Protein AF-A0A7V5WMP6-F1 (afdb_monomer_lite)

Radius of gyration: 11.89 Å; chains: 1; bounding box: 31×24×27 Å

pLDDT: mean 90.36, std 7.36, range [54.72, 95.56]

Sequence (82 aa):
MEIEISLITAYMLRDHCKLSPDLLEQIGQFPVKADIVVLNIQFDELSKAYKRLQEFVAQSPDIHMPTYQYSLKELGNILNED

Secondary structure (DSSP, 8-state):
-EEEEEHHHHHHHHHHS---HHHHHHHHTS-TT-SEEEEE--HHHHHHHHHHHHHHHHH-TTS-HHHHHHHHHHHHHHHHH-

Structure (mmCIF, N/CA/C/O backbone):
data_AF-A0A7V5WMP6-F1
#
_entry.id   AF-A0A7V5WMP6-F1
#
loop_
_atom_site.group_PDB
_atom_site.id
_atom_site.type_symbol
_atom_site.label_atom_id
_atom_site.label_alt_id
_atom_site.label_comp_id
_atom_site.label_asym_id
_atom_site.label_entity_id
_atom_site.label_seq_id
_atom_site.pdbx_PDB_ins_code
_atom_site.Cartn_x
_atom_site.Cartn_y
_atom_site.Cartn_z
_atom_site.occupancy
_atom_site.B_iso_or_equiv
_atom_site.auth_seq_id
_atom_site.auth_comp_id
_atom_site.auth_asym_id
_atom_site.auth_atom_id
_atom_site.pdbx_PDB_model_num
ATOM 1 N N . MET A 1 1 ? -8.960 3.141 9.795 1.00 91.25 1 MET A N 1
ATOM 2 C CA . MET A 1 1 ? -8.802 4.531 9.324 1.00 91.25 1 MET A CA 1
ATOM 3 C C . MET A 1 1 ? -9.034 4.541 7.829 1.00 91.25 1 MET A C 1
ATOM 5 O O . MET A 1 1 ? -8.746 3.540 7.181 1.00 91.25 1 MET A O 1
ATOM 9 N N . GLU A 1 2 ? -9.589 5.623 7.300 1.00 93.56 2 GLU A N 1
ATOM 10 C CA . GLU A 1 2 ? -9.776 5.789 5.857 1.00 93.56 2 GLU A CA 1
ATOM 11 C C . GLU A 1 2 ? -8.613 6.608 5.304 1.00 93.56 2 GLU A C 1
ATOM 13 O O . GLU A 1 2 ? -8.279 7.647 5.868 1.00 93.56 2 GLU A O 1
ATOM 18 N N . ILE A 1 3 ? -7.980 6.115 4.240 1.00 94.06 3 ILE A N 1
ATOM 19 C CA . ILE A 1 3 ? -6.867 6.794 3.572 1.00 94.06 3 ILE A CA 1
ATOM 20 C C . ILE A 1 3 ? -7.162 6.943 2.086 1.00 94.06 3 ILE A C 1
ATOM 22 O O . ILE A 1 3 ? -7.689 6.023 1.458 1.00 94.06 3 ILE A O 1
ATOM 26 N N . GLU A 1 4 ? -6.792 8.089 1.528 1.00 95.12 4 GLU A N 1
ATOM 27 C CA . GLU A 1 4 ? -6.814 8.340 0.090 1.00 95.12 4 GLU A CA 1
ATOM 28 C C . GLU A 1 4 ? -5.416 8.089 -0.471 1.00 95.12 4 GLU A C 1
ATOM 30 O O . GLU A 1 4 ? -4.448 8.727 -0.060 1.00 95.12 4 GLU A O 1
ATOM 35 N N . ILE A 1 5 ? -5.304 7.130 -1.387 1.00 95.00 5 ILE A N 1
ATOM 36 C CA . ILE A 1 5 ? -4.035 6.757 -2.021 1.00 95.00 5 ILE A CA 1
ATOM 37 C C . ILE A 1 5 ? -4.227 6.550 -3.514 1.00 95.00 5 ILE A C 1
ATOM 39 O O . ILE A 1 5 ? -5.334 6.270 -3.983 1.00 95.00 5 ILE A O 1
ATOM 43 N N . SER A 1 6 ? -3.142 6.629 -4.276 1.00 95.56 6 SER A N 1
ATOM 44 C CA . SER A 1 6 ? -3.195 6.260 -5.686 1.00 95.56 6 SER A CA 1
ATOM 45 C C . SER A 1 6 ? -3.573 4.781 -5.876 1.00 95.56 6 SER A C 1
ATOM 47 O O . SER A 1 6 ? -3.195 3.908 -5.083 1.00 95.56 6 SER A O 1
ATOM 49 N N . LEU A 1 7 ? -4.269 4.465 -6.975 1.00 94.44 7 LEU A N 1
ATOM 50 C CA . LEU A 1 7 ? -4.594 3.074 -7.329 1.00 94.44 7 LEU A CA 1
ATOM 51 C C . LEU A 1 7 ? -3.326 2.211 -7.455 1.00 94.44 7 LEU A C 1
ATOM 53 O O . LEU A 1 7 ? -3.314 1.035 -7.091 1.00 94.44 7 LEU A O 1
ATOM 57 N N . ILE A 1 8 ? -2.238 2.811 -7.940 1.00 93.00 8 ILE A N 1
ATOM 58 C CA . ILE A 1 8 ? -0.942 2.145 -8.079 1.00 93.00 8 ILE A CA 1
ATOM 59 C C . ILE A 1 8 ? -0.387 1.754 -6.706 1.00 93.00 8 ILE A C 1
ATOM 61 O O . ILE A 1 8 ? 0.024 0.607 -6.532 1.00 9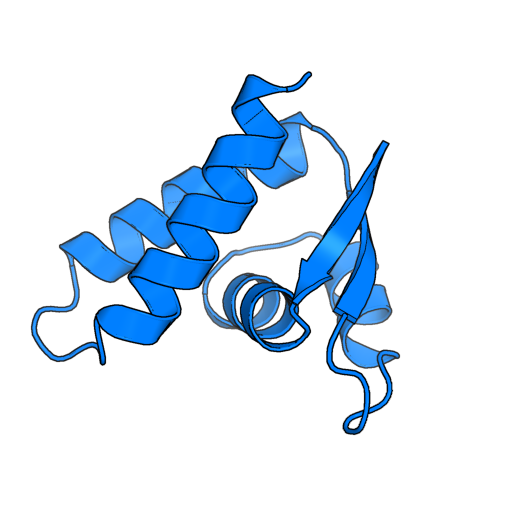3.00 8 ILE A O 1
ATOM 65 N N . THR A 1 9 ? -0.424 2.658 -5.724 1.00 94.75 9 THR A N 1
ATOM 66 C CA . THR A 1 9 ? -0.012 2.358 -4.346 1.00 94.75 9 THR A CA 1
ATOM 67 C C . THR A 1 9 ? -0.853 1.224 -3.766 1.00 94.75 9 THR A C 1
ATOM 69 O O . THR A 1 9 ? -0.297 0.286 -3.196 1.00 94.75 9 THR A O 1
ATOM 72 N N . ALA A 1 10 ? -2.174 1.239 -3.970 1.00 94.75 10 ALA A N 1
ATOM 73 C CA . ALA A 1 10 ? -3.050 0.161 -3.510 1.00 94.75 10 ALA A CA 1
ATOM 74 C C . ALA A 1 10 ? -2.663 -1.205 -4.107 1.00 94.75 10 ALA A C 1
ATOM 76 O O . ALA A 1 10 ? -2.566 -2.198 -3.383 1.00 94.75 10 ALA A O 1
ATOM 77 N N . TYR A 1 11 ? -2.372 -1.273 -5.408 1.00 93.62 11 TYR A N 1
ATOM 78 C CA . TYR A 1 11 ? -1.911 -2.516 -6.032 1.00 93.62 11 TYR A CA 1
ATOM 79 C C . TYR A 1 11 ? -0.513 -2.938 -5.574 1.00 93.62 11 TYR A C 1
ATOM 81 O O . TYR A 1 11 ? -0.294 -4.127 -5.357 1.00 93.62 11 TYR A O 1
ATOM 89 N N . MET A 1 12 ? 0.404 -2.001 -5.322 1.00 92.56 12 MET A N 1
ATOM 90 C CA . MET A 1 12 ? 1.705 -2.336 -4.731 1.00 92.56 12 MET A CA 1
ATOM 91 C C . MET A 1 12 ? 1.570 -2.940 -3.337 1.00 92.56 12 MET A C 1
ATOM 93 O O . MET A 1 12 ? 2.262 -3.906 -3.010 1.00 92.56 12 MET A O 1
ATOM 97 N N . LEU A 1 13 ? 0.666 -2.398 -2.519 1.00 93.44 13 LEU A N 1
ATOM 98 C CA . LEU A 1 13 ? 0.357 -2.968 -1.215 1.00 93.44 13 LEU A CA 1
ATOM 99 C C . LEU A 1 13 ? -0.192 -4.392 -1.366 1.00 93.44 13 LEU A C 1
ATOM 101 O O . LEU A 1 13 ? 0.299 -5.296 -0.697 1.00 93.44 13 LEU A O 1
ATOM 105 N N . ARG A 1 14 ? -1.142 -4.623 -2.278 1.00 94.19 14 ARG A N 1
ATOM 106 C CA . ARG A 1 14 ? -1.694 -5.963 -2.550 1.00 94.19 14 ARG A CA 1
ATOM 107 C C . ARG A 1 14 ? -0.621 -6.965 -2.984 1.00 94.19 14 ARG A C 1
ATOM 109 O O . ARG A 1 14 ? -0.609 -8.093 -2.501 1.00 94.19 14 ARG A O 1
ATOM 116 N N . ASP A 1 15 ? 0.254 -6.563 -3.901 1.00 91.56 15 ASP A N 1
ATOM 117 C CA . ASP A 1 15 ? 1.171 -7.481 -4.586 1.00 91.56 15 ASP A CA 1
ATOM 118 C C . ASP A 1 15 ? 2.444 -7.766 -3.777 1.00 91.56 15 ASP A C 1
ATOM 120 O O . ASP A 1 15 ? 3.054 -8.828 -3.922 1.00 91.56 15 ASP A O 1
ATOM 124 N N . HIS A 1 16 ? 2.855 -6.833 -2.912 1.00 90.50 16 HIS A N 1
ATOM 125 C CA . HIS A 1 16 ? 4.142 -6.910 -2.212 1.00 90.50 16 HIS A CA 1
ATOM 126 C C . HIS A 1 16 ? 4.034 -6.873 -0.688 1.00 90.50 16 HIS A C 1
ATOM 128 O O . HIS A 1 16 ? 5.006 -7.184 0.003 1.00 90.50 16 HIS A O 1
ATOM 134 N N . CYS A 1 17 ? 2.863 -6.552 -0.136 1.00 90.12 17 CYS A N 1
ATOM 135 C CA . CYS A 1 17 ? 2.633 -6.581 1.303 1.00 90.12 17 CYS A CA 1
ATOM 136 C C . CYS A 1 17 ? 1.696 -7.742 1.651 1.00 90.12 17 CYS A C 1
ATOM 138 O O . CYS A 1 17 ? 0.688 -7.974 0.995 1.00 90.12 17 CYS A O 1
ATOM 140 N N . LYS A 1 18 ? 2.000 -8.494 2.719 1.00 90.81 18 LYS A N 1
ATOM 141 C CA . LYS A 1 18 ? 1.077 -9.535 3.214 1.00 90.81 18 LYS A CA 1
ATOM 142 C C . LYS A 1 18 ? -0.078 -8.881 3.982 1.00 90.81 18 LYS A C 1
ATOM 144 O O . LYS A 1 18 ? 0.003 -8.769 5.208 1.00 90.81 18 LYS A O 1
ATOM 149 N N . LEU A 1 19 ? -1.072 -8.389 3.254 1.00 92.94 19 LEU A N 1
ATOM 150 C CA . LEU A 1 19 ? -2.273 -7.760 3.803 1.00 92.94 19 LEU A CA 1
ATOM 151 C C . LEU A 1 19 ? -3.279 -8.803 4.306 1.00 92.94 19 LEU A C 1
ATOM 153 O O . LEU A 1 19 ? -3.214 -9.980 3.940 1.00 92.94 19 LEU A O 1
ATOM 157 N N . SER A 1 20 ? -4.213 -8.359 5.139 1.00 93.81 20 SER A N 1
ATOM 158 C CA . SER A 1 20 ? -5.388 -9.117 5.549 1.00 93.81 20 SER A CA 1
ATOM 159 C C . SER A 1 20 ? -6.308 -9.438 4.357 1.00 93.81 20 SER A C 1
ATOM 161 O O . SER A 1 20 ? -6.340 -8.690 3.375 1.00 93.81 20 SER A O 1
ATOM 163 N N . PRO A 1 21 ? -7.076 -10.545 4.419 1.00 94.38 21 PRO A N 1
ATOM 164 C CA . PRO A 1 21 ? -8.024 -10.907 3.363 1.00 94.38 21 PRO A CA 1
ATOM 165 C C . PRO A 1 21 ? -9.025 -9.795 3.034 1.00 94.38 21 PRO A C 1
ATOM 167 O O . PRO A 1 21 ? -9.297 -9.564 1.860 1.00 94.38 21 PRO A O 1
ATOM 170 N N . ASP A 1 22 ? -9.499 -9.069 4.050 1.00 92.88 22 ASP A N 1
ATOM 171 C CA . ASP A 1 22 ? -10.464 -7.977 3.884 1.00 92.88 22 ASP A CA 1
ATOM 172 C C . ASP A 1 22 ? -9.890 -6.831 3.033 1.00 92.88 22 ASP A C 1
ATOM 174 O O . ASP A 1 22 ? -10.557 -6.309 2.140 1.00 92.88 22 ASP A O 1
ATOM 178 N N . LEU A 1 23 ? -8.616 -6.477 3.241 1.00 93.38 23 LEU A N 1
ATOM 179 C CA . LEU A 1 23 ? -7.932 -5.472 2.422 1.00 93.38 23 LEU A CA 1
ATOM 180 C C . LEU A 1 23 ? -7.688 -5.954 0.994 1.00 93.38 23 LEU A C 1
ATOM 182 O O . LEU A 1 23 ? -7.801 -5.172 0.052 1.00 93.38 23 LEU A O 1
ATOM 186 N N . LEU A 1 24 ? -7.348 -7.233 0.817 1.00 94.31 24 LEU A N 1
ATOM 187 C CA . LEU A 1 24 ? -7.179 -7.812 -0.516 1.00 94.31 24 LEU A CA 1
ATOM 188 C C . LEU A 1 24 ? -8.494 -7.770 -1.301 1.00 94.31 24 LEU A C 1
ATOM 190 O O . LEU A 1 24 ? -8.483 -7.437 -2.487 1.00 94.31 24 LEU A O 1
ATOM 194 N N . GLU A 1 25 ? -9.614 -8.063 -0.639 1.00 94.81 25 GLU A N 1
ATOM 195 C CA . GLU A 1 25 ? -10.944 -7.953 -1.231 1.00 94.81 25 GLU A CA 1
ATOM 196 C C . GLU A 1 25 ? -11.277 -6.498 -1.582 1.00 94.81 25 GLU A C 1
ATOM 198 O O . GLU A 1 25 ? -11.664 -6.226 -2.720 1.00 94.81 25 GLU A O 1
ATOM 203 N N . GLN A 1 26 ? -11.043 -5.556 -0.663 1.00 94.50 26 GLN A N 1
ATOM 204 C CA . GLN A 1 26 ? -11.275 -4.131 -0.907 1.00 94.50 26 GLN A CA 1
ATOM 205 C C . GLN A 1 26 ? -10.489 -3.624 -2.126 1.00 94.50 26 GLN A C 1
ATOM 207 O O . GLN A 1 26 ? -11.061 -2.996 -3.016 1.00 94.50 26 GLN A O 1
ATOM 212 N N . ILE A 1 27 ? -9.195 -3.952 -2.216 1.00 93.69 27 ILE A N 1
ATOM 213 C CA . ILE A 1 27 ? -8.347 -3.549 -3.347 1.00 93.69 27 ILE A CA 1
ATOM 214 C C . ILE A 1 27 ? -8.797 -4.227 -4.651 1.00 93.69 27 ILE A C 1
ATOM 216 O O . ILE A 1 27 ? -8.714 -3.635 -5.729 1.00 93.69 27 ILE A O 1
ATOM 220 N N . GLY A 1 28 ? -9.294 -5.463 -4.570 1.00 91.75 28 GLY A N 1
ATOM 221 C CA . GLY A 1 28 ? -9.830 -6.205 -5.712 1.00 91.75 28 GLY A CA 1
ATOM 222 C C . GLY A 1 28 ? -11.108 -5.603 -6.304 1.00 91.75 28 GLY A C 1
ATOM 223 O O . GLY A 1 28 ? -11.398 -5.833 -7.477 1.00 91.75 28 GLY A O 1
ATOM 224 N N . GLN A 1 29 ? -11.848 -4.810 -5.526 1.00 93.25 29 GLN A N 1
ATOM 225 C CA . GLN A 1 29 ? -13.076 -4.140 -5.965 1.00 93.25 29 GLN A CA 1
ATOM 226 C C . GLN A 1 29 ? -12.824 -2.772 -6.615 1.00 93.25 29 GLN A C 1
ATOM 228 O O . GLN A 1 29 ? -13.751 -2.179 -7.174 1.00 93.25 29 GLN A O 1
ATOM 233 N N . PHE A 1 30 ? -11.590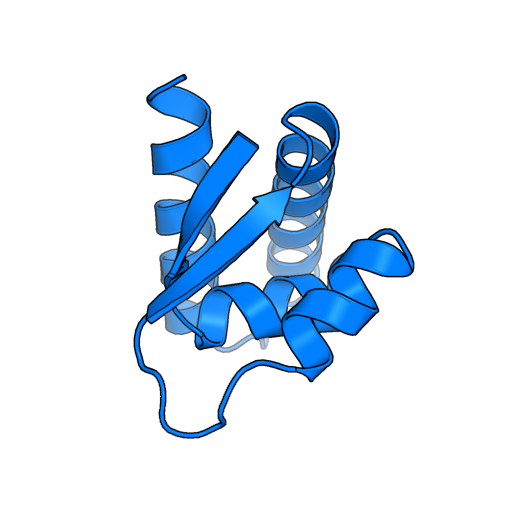 -2.257 -6.576 1.00 93.00 30 PHE A N 1
ATOM 234 C CA . PHE A 1 30 ? -11.294 -0.946 -7.141 1.00 93.00 30 PHE A CA 1
ATOM 235 C C . PHE A 1 30 ? -11.445 -0.925 -8.668 1.00 93.00 30 PHE A C 1
ATOM 237 O O . PHE A 1 30 ? -10.951 -1.818 -9.366 1.00 93.00 30 PHE A O 1
ATOM 244 N N . PRO A 1 31 ? -12.101 0.109 -9.226 1.00 86.12 31 PRO A N 1
ATOM 245 C CA . PRO A 1 31 ? -12.241 0.234 -10.664 1.00 86.12 31 PRO A CA 1
ATOM 246 C C . PRO A 1 31 ? -10.874 0.514 -11.296 1.00 86.12 31 PRO A C 1
ATOM 248 O O . PRO A 1 31 ? -10.192 1.463 -10.926 1.00 86.12 31 PRO A O 1
ATOM 251 N N . VAL A 1 32 ? -10.518 -0.251 -12.332 1.00 79.88 32 VAL A N 1
ATOM 252 C CA . VAL A 1 32 ? -9.229 -0.146 -13.057 1.00 79.88 32 VAL A CA 1
ATOM 253 C C . VAL A 1 32 ? -8.961 1.259 -13.628 1.00 79.88 32 VAL A C 1
ATOM 255 O O . VAL A 1 32 ? -7.829 1.595 -13.952 1.00 79.88 32 VAL A O 1
ATOM 258 N N . LYS A 1 33 ? -10.004 2.086 -13.772 1.00 86.88 33 LYS A N 1
ATOM 259 C CA . LYS A 1 33 ? -9.924 3.455 -14.304 1.00 86.88 33 LYS A CA 1
ATOM 260 C C . LYS A 1 33 ? -9.763 4.542 -13.231 1.00 86.88 33 LYS A C 1
ATOM 262 O O . LYS A 1 33 ? -9.769 5.710 -13.597 1.00 86.88 33 LYS A O 1
ATOM 267 N N . ALA A 1 34 ? -9.719 4.198 -11.944 1.00 86.19 34 ALA A N 1
ATOM 268 C CA . ALA A 1 34 ? -9.518 5.191 -10.892 1.00 86.19 34 ALA A CA 1
ATOM 269 C C . ALA A 1 34 ? -8.042 5.580 -10.771 1.00 86.19 34 ALA A C 1
ATOM 271 O O . ALA A 1 34 ? -7.167 4.721 -10.792 1.00 86.19 34 ALA A O 1
ATOM 272 N N . ASP A 1 35 ? -7.786 6.872 -10.578 1.00 90.38 35 ASP A N 1
ATOM 273 C CA . ASP A 1 35 ? -6.448 7.371 -10.250 1.00 90.38 35 ASP A CA 1
ATOM 274 C C . ASP A 1 35 ? -6.192 7.319 -8.736 1.00 90.38 35 ASP A C 1
ATOM 276 O O . ASP A 1 35 ? -5.095 6.970 -8.298 1.00 90.38 35 ASP A O 1
ATOM 280 N N . ILE A 1 36 ? -7.227 7.612 -7.941 1.00 94.38 36 ILE A N 1
ATOM 281 C CA . ILE A 1 36 ? -7.214 7.653 -6.473 1.00 94.38 36 ILE A CA 1
ATOM 282 C C . ILE A 1 36 ? -8.331 6.752 -5.945 1.00 94.38 36 ILE A C 1
ATOM 284 O O . ILE A 1 36 ? -9.429 6.708 -6.507 1.00 94.38 36 ILE A O 1
ATOM 288 N N . VAL A 1 37 ? -8.044 6.034 -4.864 1.00 95.25 37 VAL A N 1
ATOM 289 C CA . VAL A 1 37 ? -8.962 5.118 -4.186 1.00 95.25 37 VAL A CA 1
ATOM 290 C C . VAL A 1 37 ? -8.954 5.368 -2.683 1.00 95.25 37 VAL A C 1
ATOM 292 O O . VAL A 1 37 ? -7.963 5.835 -2.123 1.00 95.25 37 VAL A O 1
ATOM 295 N N . VAL A 1 38 ? -10.065 5.023 -2.034 1.00 94.88 38 VAL A N 1
ATOM 296 C CA . VAL A 1 38 ? -10.196 5.069 -0.575 1.00 94.88 38 VAL A CA 1
ATOM 297 C C . VAL A 1 38 ? -10.006 3.663 -0.024 1.00 94.88 38 VAL A C 1
ATOM 299 O O . VAL A 1 38 ? -10.725 2.737 -0.407 1.00 94.88 38 VAL A O 1
ATOM 302 N N . LE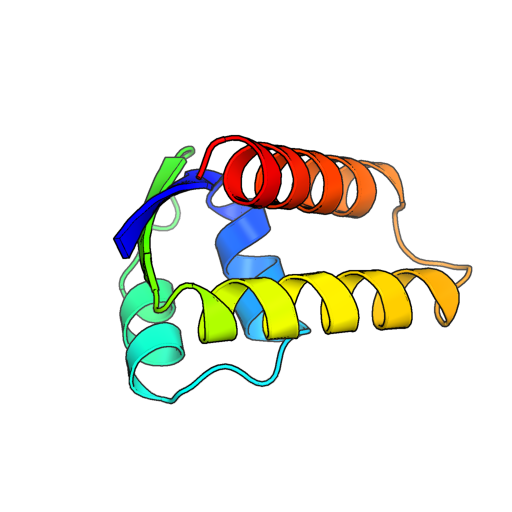U A 1 39 ? -9.042 3.504 0.878 1.00 93.94 39 LEU A N 1
ATOM 303 C CA . LEU A 1 39 ? -8.758 2.249 1.567 1.00 93.94 39 LEU A CA 1
ATOM 304 C C . LEU A 1 39 ? -9.134 2.387 3.046 1.00 93.94 39 LEU A C 1
ATOM 306 O O . LEU A 1 39 ? -8.755 3.360 3.695 1.00 93.94 39 LEU A O 1
ATOM 310 N N . ASN A 1 40 ? -9.843 1.399 3.592 1.00 95.06 40 ASN A N 1
ATOM 311 C CA . ASN A 1 40 ? -10.096 1.317 5.027 1.00 95.06 40 ASN A CA 1
ATOM 312 C C . ASN A 1 40 ? -9.125 0.310 5.638 1.00 95.06 40 ASN A C 1
ATOM 314 O O . ASN A 1 40 ? -9.300 -0.898 5.513 1.00 95.06 40 ASN A O 1
ATOM 318 N N . ILE A 1 41 ? -8.081 0.826 6.276 1.00 93.75 41 ILE A N 1
ATOM 319 C CA . ILE A 1 41 ? -6.962 0.046 6.802 1.00 93.75 41 ILE A CA 1
ATOM 320 C C . ILE A 1 41 ? -6.745 0.373 8.275 1.00 93.75 41 ILE A C 1
ATOM 322 O O . ILE A 1 41 ? -7.036 1.477 8.723 1.00 93.75 41 ILE A O 1
ATOM 326 N N . GLN A 1 42 ? -6.264 -0.577 9.072 1.00 94.00 42 GLN A N 1
ATOM 327 C CA . GLN A 1 42 ? -5.826 -0.283 10.439 1.00 94.00 42 GLN A CA 1
ATOM 328 C C . GLN A 1 42 ? -4.457 0.410 10.414 1.00 94.00 42 GLN A C 1
ATOM 330 O O . GLN A 1 42 ? -3.629 0.106 9.560 1.00 94.00 42 GLN A O 1
ATOM 335 N N . PHE A 1 43 ? -4.183 1.319 11.352 1.00 91.44 43 PHE A N 1
ATOM 336 C CA . PHE A 1 43 ? -2.897 2.029 11.383 1.00 91.44 43 PHE A CA 1
ATOM 337 C C . PHE A 1 43 ? -1.699 1.068 11.528 1.00 91.44 43 PHE A C 1
ATOM 339 O O . PHE A 1 43 ? -0.680 1.211 10.852 1.00 91.44 43 PHE A O 1
ATOM 346 N N . ASP A 1 44 ? -1.821 0.037 12.371 1.00 93.38 44 ASP A N 1
ATOM 347 C CA . ASP A 1 44 ? -0.781 -0.987 12.538 1.00 93.38 44 ASP A CA 1
ATOM 348 C C . ASP A 1 44 ? -0.609 -1.840 11.264 1.00 93.38 44 ASP A C 1
ATOM 350 O O . ASP A 1 44 ? 0.517 -2.138 10.861 1.00 93.38 44 ASP A O 1
ATOM 354 N N . GLU A 1 45 ? -1.737 -2.162 10.630 1.00 93.31 45 GLU A N 1
ATOM 355 C CA . GLU A 1 45 ? -1.944 -2.533 9.230 1.00 93.31 45 GLU A CA 1
ATOM 356 C C . GLU A 1 45 ? -0.971 -1.861 8.257 1.00 93.31 45 GLU A C 1
ATOM 358 O O . GLU A 1 45 ? -0.031 -2.444 7.703 1.00 93.31 45 GLU A O 1
ATOM 363 N N . LEU A 1 46 ? -1.222 -0.563 8.108 1.00 94.25 46 LEU A N 1
ATOM 364 C CA . LEU A 1 46 ? -0.536 0.353 7.216 1.00 94.25 46 LEU A CA 1
ATOM 365 C C . LEU A 1 46 ? 0.954 0.457 7.551 1.00 94.25 46 LEU A C 1
ATOM 367 O O . LEU A 1 46 ? 1.794 0.359 6.658 1.00 94.25 46 LEU A O 1
ATOM 371 N N . SER A 1 47 ? 1.303 0.575 8.834 1.00 94.56 47 SER A N 1
ATOM 372 C CA . SER A 1 47 ? 2.697 0.656 9.284 1.00 94.56 47 SER A CA 1
ATOM 373 C C . SER A 1 47 ? 3.489 -0.612 8.939 1.00 94.56 47 SER A C 1
ATOM 375 O O . SER A 1 47 ? 4.632 -0.539 8.475 1.00 94.56 47 SER A O 1
ATOM 377 N N . LYS A 1 48 ? 2.885 -1.798 9.107 1.00 95.56 48 LYS A N 1
ATOM 378 C CA . LYS A 1 48 ? 3.500 -3.077 8.708 1.00 95.56 48 LYS A CA 1
ATOM 379 C C . LYS A 1 48 ? 3.651 -3.172 7.192 1.00 95.56 48 LYS A C 1
ATOM 381 O O . LYS A 1 48 ? 4.680 -3.655 6.719 1.00 95.56 48 LYS A O 1
ATOM 386 N N . ALA A 1 49 ? 2.643 -2.740 6.438 1.00 94.31 49 ALA A N 1
ATOM 387 C CA . ALA A 1 49 ? 2.676 -2.764 4.983 1.00 94.31 49 ALA A CA 1
ATOM 388 C C . ALA A 1 49 ? 3.757 -1.817 4.431 1.00 94.31 49 ALA A C 1
ATOM 390 O O . ALA A 1 49 ? 4.586 -2.235 3.626 1.00 94.31 49 ALA A O 1
ATOM 391 N N . TYR A 1 50 ? 3.847 -0.598 4.968 1.00 94.69 50 TYR A N 1
ATOM 392 C CA . TYR A 1 50 ? 4.894 0.367 4.637 1.00 94.69 50 TYR A CA 1
ATOM 393 C C . TYR A 1 50 ? 6.302 -0.204 4.855 1.00 94.69 50 TYR A C 1
ATOM 395 O O . TYR A 1 50 ? 7.120 -0.189 3.936 1.00 94.69 50 TYR A O 1
ATOM 403 N N . LYS A 1 51 ? 6.574 -0.796 6.028 1.00 94.62 51 LYS A N 1
ATOM 404 C CA . LYS A 1 51 ? 7.880 -1.418 6.317 1.00 94.62 51 LYS A CA 1
ATOM 405 C C . LYS A 1 51 ? 8.225 -2.541 5.340 1.00 94.62 51 LYS A C 1
ATOM 407 O O . LYS A 1 51 ? 9.350 -2.609 4.858 1.00 94.62 51 LYS A O 1
ATOM 412 N N . ARG A 1 52 ? 7.257 -3.395 5.000 1.00 93.44 52 ARG A N 1
ATOM 413 C CA . ARG A 1 52 ? 7.470 -4.479 4.027 1.00 93.44 52 ARG A CA 1
ATOM 414 C C . ARG A 1 52 ? 7.766 -3.955 2.632 1.00 93.44 52 ARG A C 1
ATOM 416 O O . ARG A 1 52 ? 8.623 -4.507 1.951 1.00 93.44 52 ARG A O 1
ATOM 423 N N . LEU A 1 53 ? 7.093 -2.886 2.217 1.00 92.75 53 LEU A N 1
ATOM 424 C CA . LEU A 1 53 ? 7.371 -2.253 0.936 1.00 92.75 53 LEU A CA 1
ATOM 425 C C . LEU A 1 53 ? 8.787 -1.655 0.914 1.00 92.75 53 LEU A C 1
ATOM 427 O O . LEU A 1 53 ? 9.497 -1.818 -0.075 1.00 92.75 53 LEU A O 1
ATOM 431 N N . GLN A 1 54 ? 9.236 -1.038 2.014 1.00 92.31 54 GLN A N 1
ATOM 432 C CA . GLN A 1 54 ? 10.619 -0.562 2.148 1.00 92.31 54 GLN A CA 1
ATOM 433 C C . GLN A 1 54 ? 11.633 -1.709 2.03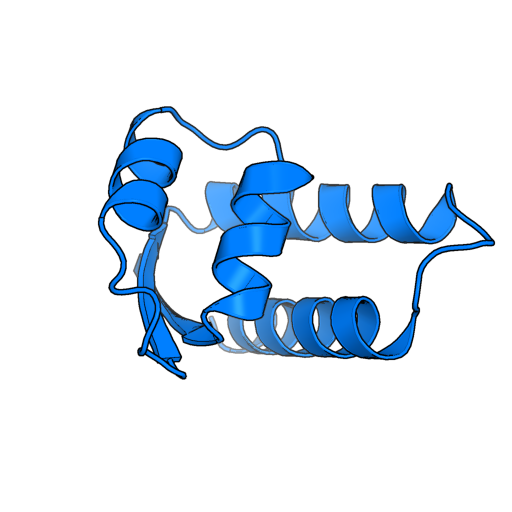6 1.00 92.31 54 GLN A C 1
ATOM 435 O O . GLN A 1 54 ? 12.607 -1.599 1.292 1.00 92.31 54 GLN A O 1
ATOM 440 N N . GLU A 1 55 ? 11.398 -2.818 2.743 1.00 91.94 55 GLU A N 1
ATOM 441 C CA . GLU A 1 55 ? 12.246 -4.016 2.687 1.00 91.94 55 GLU A CA 1
ATOM 442 C C . GLU A 1 55 ? 12.296 -4.616 1.276 1.00 91.94 55 GLU A C 1
ATOM 444 O O . GLU A 1 55 ? 13.373 -4.965 0.793 1.00 91.94 55 GLU A O 1
ATOM 449 N N . PHE A 1 56 ? 11.152 -4.694 0.593 1.00 89.56 56 PHE A N 1
ATOM 450 C CA . PHE A 1 56 ? 11.049 -5.215 -0.768 1.00 89.56 56 PHE A CA 1
ATOM 451 C C . PHE A 1 56 ? 11.873 -4.393 -1.768 1.00 89.56 56 PHE A C 1
ATOM 453 O O . PHE A 1 56 ? 12.627 -4.958 -2.565 1.00 89.56 56 PHE A O 1
ATOM 460 N N . VAL A 1 57 ? 11.779 -3.062 -1.688 1.00 88.69 57 VAL A N 1
ATOM 461 C CA . VAL A 1 57 ? 12.556 -2.141 -2.531 1.00 88.69 57 VAL A CA 1
ATOM 462 C C . VAL A 1 57 ? 14.049 -2.248 -2.230 1.00 88.69 57 VAL A C 1
ATOM 464 O O . VAL A 1 57 ? 14.857 -2.276 -3.153 1.00 88.69 57 VAL A O 1
ATOM 467 N N . ALA A 1 58 ? 14.430 -2.358 -0.955 1.00 87.88 58 ALA A N 1
ATOM 468 C CA . ALA A 1 58 ? 15.830 -2.496 -0.557 1.00 87.88 58 ALA A CA 1
ATOM 469 C C . ALA A 1 58 ? 16.474 -3.806 -1.051 1.00 87.88 58 ALA A C 1
ATOM 471 O O . ALA A 1 58 ? 17.679 -3.843 -1.293 1.00 87.88 58 ALA A O 1
ATOM 472 N N . GLN A 1 59 ? 15.687 -4.875 -1.205 1.00 87.62 59 GLN A N 1
ATOM 473 C CA . GLN A 1 59 ? 16.162 -6.192 -1.649 1.00 87.62 59 GLN A CA 1
ATOM 474 C C . GLN A 1 59 ? 16.161 -6.373 -3.174 1.00 87.62 59 GLN A C 1
ATOM 476 O O . GLN A 1 59 ? 16.741 -7.340 -3.664 1.00 87.62 59 GLN A O 1
ATOM 481 N N . SER A 1 60 ? 15.535 -5.464 -3.927 1.00 80.44 60 SER A N 1
ATOM 482 C CA . SER A 1 60 ? 15.288 -5.637 -5.362 1.00 80.44 60 SER A CA 1
ATOM 483 C C . SER A 1 60 ? 15.961 -4.526 -6.184 1.00 80.44 60 SER A C 1
ATOM 485 O O . SER A 1 60 ? 15.324 -3.518 -6.495 1.00 80.44 60 SER A O 1
ATOM 487 N N . PRO A 1 61 ? 17.243 -4.686 -6.561 1.00 66.31 61 PRO A N 1
ATOM 488 C CA . PRO A 1 61 ? 18.017 -3.646 -7.247 1.00 66.31 61 PRO A CA 1
ATOM 489 C C . PRO A 1 61 ? 17.476 -3.271 -8.639 1.00 66.31 61 PRO A C 1
ATOM 491 O O . PRO A 1 61 ? 17.728 -2.161 -9.099 1.00 66.31 61 PRO A O 1
ATOM 494 N N . ASP A 1 62 ? 16.704 -4.157 -9.278 1.00 69.94 62 ASP A N 1
ATOM 495 C CA . ASP A 1 62 ? 16.133 -3.966 -10.622 1.00 69.94 62 ASP A CA 1
ATOM 496 C C . ASP A 1 62 ? 14.696 -3.418 -10.621 1.00 69.94 62 ASP A C 1
ATOM 498 O O . ASP A 1 62 ? 14.057 -3.303 -11.671 1.00 69.94 62 ASP A O 1
ATOM 502 N N . ILE A 1 63 ? 14.146 -3.088 -9.450 1.00 72.50 63 ILE A N 1
ATOM 503 C CA . ILE A 1 63 ? 12.821 -2.480 -9.376 1.00 72.50 63 ILE A CA 1
ATOM 504 C C . ILE A 1 63 ? 12.837 -1.102 -10.031 1.00 72.50 63 ILE A C 1
ATOM 506 O O . ILE A 1 63 ? 13.733 -0.287 -9.807 1.00 72.50 63 ILE A O 1
ATOM 510 N N . HIS A 1 64 ? 11.775 -0.810 -10.785 1.00 69.31 64 HIS A N 1
ATOM 511 C CA . HIS A 1 64 ? 11.498 0.520 -11.311 1.00 69.31 64 HIS A CA 1
ATOM 512 C C . HIS A 1 64 ? 11.249 1.500 -10.145 1.00 69.31 64 HIS A C 1
ATOM 514 O O . HIS A 1 64 ? 10.113 1.758 -9.744 1.00 69.31 64 HIS A O 1
ATOM 520 N N . MET A 1 65 ? 12.336 2.035 -9.577 1.00 75.12 65 MET A N 1
ATOM 521 C CA . MET A 1 65 ? 12.337 2.819 -8.338 1.00 75.12 65 MET A CA 1
ATOM 522 C C . MET A 1 65 ? 11.332 3.978 -8.289 1.00 75.12 65 MET A C 1
ATOM 524 O O . MET A 1 65 ? 10.758 4.162 -7.219 1.00 75.12 65 MET A O 1
ATOM 528 N N . PRO A 1 66 ? 11.064 4.745 -9.367 1.00 85.56 66 PRO A N 1
ATOM 529 C CA . PRO A 1 66 ? 10.199 5.922 -9.275 1.00 85.56 66 PRO A CA 1
ATOM 530 C C . PRO A 1 66 ? 8.803 5.636 -8.709 1.00 85.56 66 PRO A C 1
ATOM 532 O O . PRO A 1 66 ? 8.327 6.369 -7.846 1.00 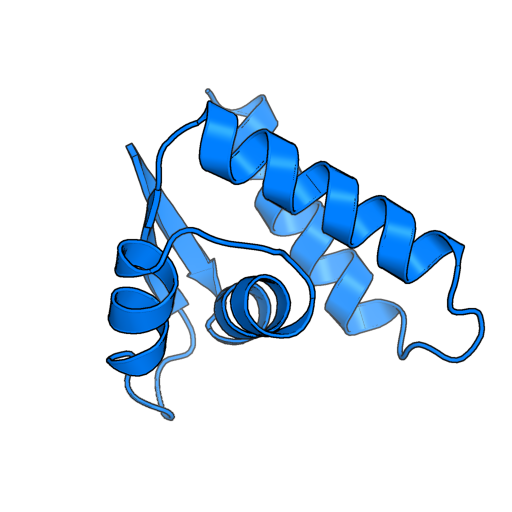85.56 66 PRO A O 1
ATOM 535 N N . THR A 1 67 ? 8.161 4.547 -9.139 1.00 87.50 67 THR A N 1
ATOM 536 C CA . THR A 1 67 ? 6.790 4.220 -8.720 1.00 87.50 67 THR A CA 1
ATOM 537 C C . THR A 1 67 ? 6.742 3.729 -7.273 1.00 87.50 67 THR A C 1
ATOM 539 O O . THR A 1 67 ? 5.832 4.075 -6.519 1.00 87.50 67 THR A O 1
ATOM 542 N N . TYR A 1 68 ? 7.758 2.977 -6.850 1.00 90.00 68 TYR A N 1
ATOM 543 C CA . TYR A 1 68 ? 7.880 2.529 -5.464 1.00 90.00 68 TYR A CA 1
ATOM 544 C C . TYR A 1 68 ? 8.261 3.676 -4.528 1.00 90.00 68 TYR A C 1
ATOM 546 O O . TYR A 1 68 ? 7.710 3.773 -3.439 1.00 90.00 68 TYR A O 1
ATOM 554 N N . GLN 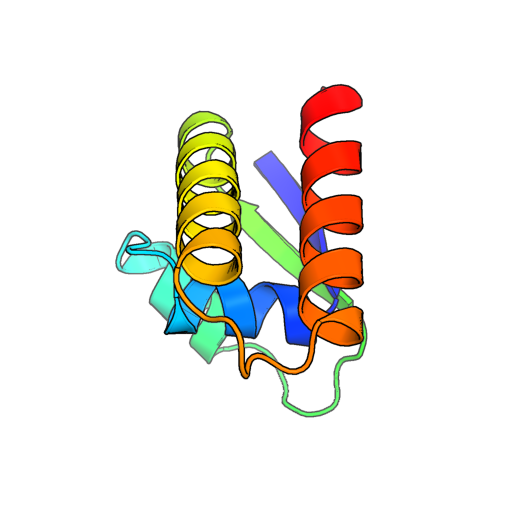A 1 69 ? 9.152 4.578 -4.948 1.00 89.94 69 GLN A N 1
ATOM 555 C CA . GLN A 1 69 ? 9.491 5.789 -4.195 1.00 89.94 69 GLN A CA 1
ATOM 556 C C . GLN A 1 69 ? 8.277 6.701 -4.028 1.00 89.94 69 GLN A C 1
ATOM 558 O O . GLN A 1 69 ? 8.065 7.231 -2.940 1.00 89.94 69 GLN A O 1
ATOM 563 N N . TYR A 1 70 ? 7.471 6.859 -5.080 1.00 92.06 70 TYR A N 1
ATOM 564 C CA . TYR A 1 70 ? 6.208 7.584 -5.005 1.00 92.06 70 TYR A CA 1
ATOM 565 C C . TYR A 1 70 ? 5.261 6.948 -3.980 1.00 92.06 70 TYR A C 1
ATOM 567 O O . TYR A 1 70 ? 4.821 7.635 -3.062 1.00 92.06 70 TYR A O 1
ATOM 575 N N . SER A 1 71 ? 5.040 5.634 -4.071 1.00 93.75 71 SER A N 1
ATOM 576 C CA . SER A 1 71 ? 4.151 4.903 -3.157 1.00 93.75 71 SER A CA 1
ATOM 577 C C . SER A 1 71 ? 4.650 4.952 -1.709 1.00 93.75 71 SER A C 1
ATOM 579 O O . SER A 1 71 ? 3.884 5.206 -0.789 1.00 93.75 71 SER A O 1
ATOM 581 N N . LEU A 1 72 ? 5.958 4.789 -1.484 1.00 94.19 72 LEU A N 1
ATOM 582 C CA . LEU A 1 72 ? 6.568 4.929 -0.159 1.00 94.19 72 LEU A CA 1
ATOM 583 C C . LEU A 1 72 ? 6.417 6.347 0.394 1.00 94.19 72 LEU A C 1
ATOM 585 O O . LEU A 1 72 ? 6.139 6.510 1.578 1.00 94.19 72 LEU A O 1
ATOM 589 N N . LYS A 1 73 ? 6.580 7.376 -0.440 1.00 94.56 73 LYS A N 1
ATOM 590 C CA . LYS A 1 73 ? 6.380 8.763 -0.017 1.00 94.56 73 LYS A CA 1
ATOM 591 C C . LYS A 1 73 ? 4.922 9.027 0.357 1.00 94.56 73 LYS A C 1
ATOM 593 O O . LYS A 1 73 ? 4.679 9.641 1.387 1.00 94.56 73 LYS A O 1
ATOM 598 N N . GLU A 1 74 ? 3.977 8.556 -0.452 1.00 94.75 74 GLU A N 1
ATOM 599 C CA . GLU A 1 74 ? 2.541 8.691 -0.186 1.00 94.75 74 GLU A CA 1
ATOM 600 C C . GLU A 1 74 ? 2.165 8.038 1.154 1.00 94.75 74 GLU A C 1
ATOM 602 O O . GLU A 1 74 ? 1.630 8.704 2.037 1.00 94.75 74 GLU A O 1
ATOM 607 N N . LEU A 1 75 ? 2.555 6.777 1.363 1.00 94.62 75 LEU A N 1
ATOM 608 C CA . LEU A 1 75 ? 2.300 6.047 2.611 1.00 94.62 75 LEU A CA 1
ATOM 609 C C . LEU A 1 75 ? 3.015 6.671 3.816 1.00 94.62 75 LEU A C 1
ATOM 611 O O . LEU A 1 75 ? 2.460 6.728 4.910 1.00 94.62 75 LEU A O 1
ATOM 615 N N . GLY A 1 76 ? 4.250 7.136 3.622 1.00 94.25 76 GLY A N 1
ATOM 616 C CA . GLY A 1 76 ? 5.032 7.791 4.663 1.00 94.25 76 GLY A CA 1
ATOM 617 C C . GLY A 1 76 ? 4.420 9.117 5.106 1.00 94.25 76 GLY A C 1
ATOM 618 O O . GLY A 1 76 ? 4.441 9.413 6.294 1.00 94.25 76 GLY A O 1
ATOM 619 N N . ASN A 1 77 ? 3.849 9.898 4.185 1.00 94.19 77 ASN A N 1
ATOM 620 C CA . ASN A 1 77 ? 3.130 11.124 4.534 1.00 94.19 77 ASN A CA 1
ATOM 621 C C . ASN A 1 77 ? 1.915 10.809 5.410 1.00 94.19 77 ASN A C 1
ATOM 623 O O . ASN A 1 77 ? 1.789 11.387 6.480 1.00 94.19 77 ASN A O 1
ATOM 627 N N . ILE A 1 78 ? 1.101 9.826 5.013 1.00 93.62 78 ILE A N 1
ATOM 628 C CA . ILE A 1 78 ? -0.079 9.399 5.779 1.00 93.62 78 ILE A CA 1
ATOM 629 C C . ILE A 1 78 ? 0.314 8.957 7.194 1.00 93.62 78 ILE A C 1
ATOM 631 O O . ILE A 1 78 ? -0.296 9.374 8.167 1.00 93.62 78 ILE A O 1
ATOM 635 N N . LEU A 1 79 ? 1.374 8.154 7.327 1.00 92.25 79 LEU A N 1
ATOM 636 C CA . LEU A 1 79 ? 1.854 7.674 8.628 1.00 92.25 79 LEU A CA 1
ATOM 637 C C . LEU A 1 79 ? 2.458 8.766 9.528 1.00 92.25 79 LEU A C 1
ATOM 639 O O . LEU A 1 79 ? 2.654 8.506 10.711 1.00 92.25 79 LEU A O 1
ATOM 643 N N . ASN A 1 80 ? 2.814 9.928 8.974 1.00 89.69 80 ASN A N 1
ATOM 644 C CA . ASN A 1 80 ? 3.356 11.065 9.724 1.00 89.69 80 ASN A CA 1
ATOM 645 C C . ASN A 1 80 ? 2.301 12.151 10.012 1.00 89.69 80 ASN A C 1
ATOM 647 O O . ASN A 1 80 ? 2.583 13.051 10.801 1.00 89.69 80 ASN A O 1
ATOM 651 N N . GLU A 1 81 ? 1.150 12.116 9.332 1.00 78.12 81 GLU A N 1
ATOM 652 C CA . GLU A 1 81 ? 0.040 13.067 9.505 1.00 78.12 81 GLU A CA 1
ATOM 653 C C . GLU A 1 81 ? -0.995 12.613 10.560 1.00 78.12 81 GLU A C 1
ATOM 655 O O . GLU A 1 81 ? -1.821 13.430 10.970 1.00 78.12 81 GLU A O 1
ATOM 660 N N . ASP A 1 82 ? -0.908 11.363 11.034 1.00 54.72 82 ASP A N 1
ATOM 661 C CA . ASP A 1 82 ? -1.656 10.783 12.173 1.00 54.72 82 ASP A CA 1
ATOM 662 C C . ASP A 1 82 ? -0.851 10.848 13.489 1.00 54.72 82 ASP A C 1
ATOM 664 O O . ASP A 1 82 ? -1.446 11.163 14.548 1.00 54.72 82 ASP A O 1
#

Foldseek 3Di:
DKDKDFLLLLVLLLPQPPADPVSVVLNVPDDPPDGIDIGDADLVRLVRSLVRLVVVPVVDVPDPVPSSVVSNVRSVVVNVVD